Protein AF-A0A498GYN4-F1 (afdb_monomer_lite)

Sequence (121 aa):
MPVDAIETPTESLRREITTQYSCISGGIAYLSTCIEKRYNDGWIRNALSNLKACIVDLVNLCSFNDGFVEALGKSYTNFKYSTTPVRGREYIRKYAIYVLKLWERITLVLRKQKIIILPSE

Structure (mmCIF, N/CA/C/O backbone):
data_AF-A0A498GYN4-F1
#
_entry.id   AF-A0A498GYN4-F1
#
loop_
_atom_site.group_PDB
_atom_site.id
_atom_site.type_symbol
_atom_site.label_atom_id
_atom_site.label_alt_id
_atom_site.label_comp_id
_atom_site.label_asym_id
_atom_site.label_entity_id
_atom_site.label_seq_id
_atom_site.pdbx_PDB_ins_code
_atom_site.Cartn_x
_atom_site.Cartn_y
_atom_site.Cartn_z
_atom_site.occupancy
_atom_site.B_iso_or_equiv
_atom_site.auth_seq_id
_atom_site.auth_comp_id
_atom_site.auth_asym_id
_atom_site.auth_atom_id
_atom_site.pdbx_PDB_model_num
ATOM 1 N N . MET A 1 1 ? -31.815 2.266 22.462 1.00 42.31 1 MET A N 1
ATOM 2 C CA . MET A 1 1 ? -31.164 1.282 21.570 1.00 42.31 1 MET A CA 1
ATOM 3 C C . MET A 1 1 ? -29.704 1.227 21.983 1.00 42.31 1 MET A C 1
ATOM 5 O O . MET A 1 1 ? -29.138 2.308 22.121 1.00 42.31 1 MET A O 1
ATOM 9 N N . PRO A 1 2 ? -29.132 0.061 22.322 1.00 44.78 2 PRO A N 1
ATOM 10 C CA . PRO A 1 2 ? -27.733 0.003 22.715 1.00 44.78 2 PRO A CA 1
ATOM 11 C C . PRO A 1 2 ? -26.861 0.292 21.489 1.00 44.78 2 PRO A C 1
ATOM 13 O O . PRO A 1 2 ? -27.189 -0.110 20.377 1.00 44.78 2 PRO A O 1
ATOM 16 N N . VAL A 1 3 ? -25.818 1.075 21.734 1.00 45.03 3 VAL A N 1
ATOM 17 C CA . VAL A 1 3 ? -24.841 1.588 20.773 1.00 45.03 3 VAL A CA 1
ATOM 18 C C . VAL A 1 3 ? -24.113 0.416 20.121 1.00 45.03 3 VAL A C 1
ATOM 20 O O . VAL A 1 3 ? -23.665 -0.482 20.834 1.00 45.03 3 VAL A O 1
ATOM 23 N N . ASP A 1 4 ? -24.020 0.441 18.790 1.00 40.66 4 ASP A N 1
ATOM 24 C CA . ASP A 1 4 ? -23.250 -0.500 17.981 1.00 40.66 4 ASP A CA 1
ATOM 25 C C . ASP A 1 4 ? -21.884 -0.752 18.621 1.00 40.66 4 ASP A C 1
ATOM 27 O O . ASP A 1 4 ? -21.055 0.154 18.768 1.00 40.66 4 ASP A O 1
ATOM 31 N N . ALA A 1 5 ? -21.663 -1.994 19.046 1.00 45.28 5 ALA A N 1
ATOM 32 C CA . ALA A 1 5 ? -20.347 -2.450 19.430 1.00 45.28 5 ALA A CA 1
ATOM 33 C C . ALA A 1 5 ? -19.495 -2.432 18.159 1.00 45.28 5 ALA A C 1
ATOM 35 O O . ALA A 1 5 ? -19.541 -3.362 17.359 1.00 45.28 5 ALA A O 1
ATOM 36 N N . ILE A 1 6 ? -18.740 -1.351 17.958 1.00 52.25 6 ILE A N 1
ATOM 37 C CA . ILE A 1 6 ? -17.566 -1.373 17.091 1.00 52.25 6 ILE A CA 1
ATOM 38 C C . ILE A 1 6 ? -16.704 -2.488 17.676 1.00 52.25 6 ILE A C 1
ATOM 40 O O . ILE A 1 6 ? -16.109 -2.292 18.739 1.00 52.25 6 ILE A O 1
ATOM 44 N N . GLU A 1 7 ? -16.727 -3.674 17.060 1.00 55.03 7 GLU A N 1
ATOM 45 C CA . GLU A 1 7 ? -15.885 -4.797 17.460 1.00 55.03 7 GLU A CA 1
ATOM 46 C C . GLU A 1 7 ? -14.461 -4.266 17.545 1.00 55.03 7 GLU A C 1
ATOM 48 O O . GLU A 1 7 ? -13.840 -3.888 16.548 1.00 55.03 7 GLU A O 1
ATOM 53 N N . THR A 1 8 ? -13.961 -4.137 18.769 1.00 60.41 8 THR A N 1
ATOM 54 C CA . THR A 1 8 ? -12.602 -3.689 18.999 1.00 60.41 8 THR A CA 1
ATOM 55 C C . THR A 1 8 ? -11.693 -4.715 18.328 1.00 60.41 8 THR A C 1
ATOM 57 O O . THR A 1 8 ? -11.756 -5.893 18.686 1.00 60.41 8 THR A O 1
ATOM 60 N N . PRO A 1 9 ? -10.861 -4.313 17.347 1.00 65.56 9 PRO A N 1
ATOM 61 C CA . PRO A 1 9 ? -10.048 -5.263 16.607 1.00 65.56 9 PRO A CA 1
ATOM 62 C C . PRO A 1 9 ? -9.157 -6.015 17.591 1.00 65.56 9 PRO A C 1
ATOM 64 O O . PRO A 1 9 ? -8.474 -5.389 18.413 1.00 65.56 9 PRO A O 1
ATOM 67 N N . THR A 1 10 ? -9.209 -7.345 17.516 1.00 79.62 10 THR A N 1
ATOM 68 C CA . THR A 1 10 ? -8.439 -8.250 18.371 1.00 79.62 10 THR A CA 1
ATOM 69 C C . THR A 1 10 ? -6.948 -7.941 18.269 1.00 79.62 10 THR A C 1
ATOM 71 O O . THR A 1 10 ? -6.457 -7.479 17.238 1.00 79.62 10 THR A O 1
ATOM 74 N N . GLU A 1 11 ? -6.195 -8.206 19.336 1.00 79.38 11 GLU A N 1
ATOM 75 C CA . GLU A 1 11 ? -4.751 -7.935 19.360 1.00 79.38 11 GLU A CA 1
ATOM 76 C C . GLU A 1 11 ? -4.004 -8.677 18.236 1.00 79.38 11 GLU A C 1
ATOM 78 O O . GLU A 1 11 ? -3.064 -8.153 17.640 1.00 79.38 11 GLU A O 1
ATOM 83 N N . SER A 1 12 ? -4.482 -9.871 17.870 1.00 84.00 12 SER A N 1
ATOM 84 C CA . SER A 1 12 ? -3.990 -10.624 16.714 1.00 84.00 12 SER A CA 1
ATOM 85 C C . SER A 1 12 ? -4.213 -9.884 15.393 1.00 84.00 12 SER A C 1
ATOM 87 O O . SER A 1 12 ? -3.285 -9.797 14.590 1.00 84.00 12 SER A O 1
ATOM 89 N N . LEU A 1 13 ? -5.400 -9.310 15.177 1.00 85.25 13 LEU A N 1
ATOM 90 C CA . LEU A 1 13 ? -5.716 -8.535 13.978 1.00 85.25 13 LEU A CA 1
ATOM 91 C C . LEU A 1 13 ? -4.877 -7.253 13.900 1.00 85.25 13 LEU A C 1
ATOM 93 O O . LEU A 1 13 ? -4.340 -6.931 12.844 1.00 85.25 13 LEU A O 1
ATOM 97 N N . ARG A 1 14 ? -4.694 -6.547 15.023 1.00 84.19 14 ARG A N 1
ATOM 98 C CA . ARG A 1 14 ? -3.829 -5.354 15.087 1.00 84.19 14 ARG A CA 1
ATOM 99 C C . ARG A 1 14 ? -2.383 -5.679 14.731 1.00 84.19 14 ARG A C 1
ATOM 101 O O . ARG A 1 14 ? -1.751 -4.942 13.968 1.00 84.19 14 ARG A O 1
ATOM 108 N N . ARG A 1 15 ? -1.864 -6.789 15.262 1.00 86.25 15 ARG A N 1
ATOM 109 C CA . ARG A 1 15 ? -0.517 -7.269 14.954 1.00 86.25 15 ARG A CA 1
ATOM 110 C C . ARG A 1 15 ? -0.378 -7.603 13.472 1.00 86.25 15 ARG A C 1
ATOM 112 O O . ARG A 1 15 ? 0.569 -7.133 12.852 1.00 86.25 15 ARG A O 1
ATOM 119 N N . GLU A 1 16 ? -1.337 -8.330 12.904 1.00 89.94 16 GLU A N 1
ATOM 120 C CA . GLU A 1 16 ? -1.346 -8.684 11.480 1.00 89.94 16 GLU A CA 1
ATOM 121 C C . GLU A 1 16 ? -1.360 -7.437 10.582 1.00 89.94 16 GLU A C 1
ATOM 123 O O . GLU A 1 16 ? -0.510 -7.295 9.703 1.00 89.94 16 GLU A O 1
ATOM 128 N N . ILE A 1 17 ? -2.251 -6.477 10.858 1.00 90.81 17 ILE A N 1
ATOM 129 C CA . ILE A 1 17 ? -2.329 -5.199 10.132 1.00 90.81 17 ILE A CA 1
ATOM 130 C C . ILE A 1 17 ? -0.994 -4.452 10.203 1.00 90.81 17 ILE A C 1
ATOM 132 O O . ILE A 1 17 ? -0.500 -3.961 9.189 1.00 90.81 17 ILE A O 1
ATOM 136 N N . THR A 1 18 ? -0.378 -4.387 11.385 1.00 89.81 18 THR A N 1
ATOM 137 C CA . THR A 1 18 ? 0.899 -3.685 11.591 1.00 89.81 18 THR A CA 1
ATOM 138 C C . THR A 1 18 ? 2.053 -4.375 10.859 1.00 89.81 18 THR A C 1
ATOM 140 O O . THR A 1 18 ? 2.902 -3.709 10.254 1.00 89.81 18 THR A O 1
ATOM 143 N N . THR A 1 19 ? 2.083 -5.709 10.868 1.00 90.69 19 THR A N 1
ATOM 144 C CA . THR A 1 19 ? 3.068 -6.506 10.130 1.00 90.69 19 THR A CA 1
ATOM 145 C C . THR A 1 19 ? 2.927 -6.285 8.627 1.00 90.69 19 THR A C 1
ATOM 147 O O . THR A 1 19 ? 3.907 -5.913 7.978 1.00 90.69 19 THR A O 1
ATOM 150 N N . GLN A 1 20 ? 1.717 -6.410 8.075 1.00 91.94 20 GLN A N 1
ATOM 151 C CA . GLN A 1 20 ? 1.481 -6.175 6.650 1.00 91.94 20 GLN A CA 1
ATOM 152 C C . GLN A 1 20 ? 1.787 -4.732 6.243 1.00 91.94 20 GLN A C 1
ATOM 154 O O . GLN A 1 20 ? 2.454 -4.508 5.231 1.00 91.94 20 GLN A O 1
ATOM 159 N N . TYR A 1 21 ? 1.380 -3.753 7.054 1.00 93.38 21 TYR A N 1
ATOM 160 C CA . TYR A 1 21 ? 1.701 -2.345 6.833 1.00 93.38 21 TYR A CA 1
ATOM 161 C C . TYR A 1 21 ? 3.216 -2.113 6.740 1.00 93.38 21 TYR A C 1
ATOM 163 O O . TYR A 1 21 ? 3.685 -1.419 5.834 1.00 93.38 21 TYR A O 1
ATOM 171 N N . SER A 1 22 ? 3.994 -2.728 7.635 1.00 91.31 22 SER A N 1
ATOM 172 C CA . SER A 1 22 ? 5.457 -2.610 7.650 1.00 91.31 22 SER A CA 1
ATOM 173 C C . SER A 1 22 ? 6.093 -3.247 6.410 1.00 91.31 22 SER A C 1
ATOM 175 O O . SER A 1 22 ? 6.942 -2.631 5.763 1.00 91.31 22 SER A O 1
ATOM 177 N N . CYS A 1 23 ? 5.648 -4.449 6.028 1.00 91.56 23 CYS A N 1
ATOM 178 C CA . CYS A 1 23 ? 6.126 -5.139 4.827 1.00 91.56 23 CYS A CA 1
ATOM 179 C C . CYS A 1 23 ? 5.846 -4.335 3.550 1.00 91.56 23 CYS A C 1
ATOM 181 O O . CYS A 1 23 ? 6.743 -4.150 2.723 1.00 91.56 23 CYS A O 1
ATOM 183 N N . ILE A 1 24 ? 4.625 -3.813 3.402 1.00 93.75 24 ILE A N 1
ATOM 184 C CA . ILE A 1 24 ? 4.249 -2.998 2.242 1.00 93.75 24 ILE A CA 1
ATOM 185 C C . ILE A 1 24 ? 5.044 -1.694 2.229 1.00 93.75 24 ILE A C 1
ATOM 187 O O . ILE A 1 24 ? 5.580 -1.332 1.184 1.00 93.75 24 ILE A O 1
ATOM 191 N N . SER A 1 25 ? 5.201 -1.031 3.378 1.00 93.50 25 SER A N 1
ATOM 192 C CA . SER A 1 25 ? 6.008 0.191 3.494 1.00 93.50 25 SER A CA 1
ATOM 193 C C . SER A 1 25 ? 7.452 -0.026 3.026 1.00 93.50 25 SER A C 1
ATOM 195 O O . SER A 1 25 ? 7.991 0.804 2.295 1.00 93.50 25 SER A O 1
ATOM 197 N N . GLY A 1 26 ? 8.061 -1.169 3.362 1.00 91.88 26 GLY A N 1
ATOM 198 C CA . GLY A 1 26 ? 9.383 -1.550 2.855 1.00 91.88 26 GLY A CA 1
ATOM 199 C C . GLY A 1 26 ? 9.415 -1.719 1.330 1.00 91.88 26 GLY A C 1
ATOM 200 O O . GLY A 1 26 ? 10.297 -1.178 0.659 1.00 91.88 26 GLY A O 1
ATOM 201 N N . GLY A 1 27 ? 8.423 -2.408 0.758 1.00 92.56 27 GLY A N 1
ATOM 202 C CA . GLY A 1 27 ? 8.297 -2.560 -0.696 1.00 92.56 27 GLY A CA 1
ATOM 203 C C . GLY A 1 27 ? 8.053 -1.233 -1.428 1.00 92.56 27 GLY A C 1
ATOM 204 O O . GLY A 1 27 ? 8.606 -1.000 -2.503 1.00 92.56 27 GLY A O 1
ATOM 205 N N . ILE A 1 28 ? 7.282 -0.329 -0.824 1.00 93.88 28 ILE A N 1
ATOM 206 C CA . ILE A 1 28 ? 7.025 1.028 -1.320 1.00 93.88 28 ILE A CA 1
ATOM 207 C C . ILE A 1 28 ? 8.301 1.878 -1.303 1.00 93.88 28 ILE A C 1
ATOM 209 O O . ILE A 1 28 ? 8.601 2.542 -2.295 1.00 93.88 28 ILE A O 1
ATOM 213 N N . ALA A 1 29 ? 9.095 1.818 -0.230 1.00 92.06 29 ALA A N 1
ATOM 214 C CA . ALA A 1 29 ? 10.381 2.513 -0.153 1.00 92.06 29 ALA A CA 1
ATOM 215 C C . ALA A 1 29 ? 11.363 2.014 -1.229 1.00 92.06 29 ALA A C 1
ATOM 217 O O . ALA A 1 29 ? 12.042 2.805 -1.896 1.00 92.06 29 ALA A O 1
ATOM 218 N N . TYR A 1 30 ? 11.387 0.698 -1.461 1.00 91.44 30 TYR A N 1
ATOM 219 C CA . TYR A 1 30 ? 12.162 0.102 -2.544 1.00 91.44 30 TYR A CA 1
ATOM 220 C C . TYR A 1 30 ? 11.683 0.577 -3.925 1.00 91.44 30 TYR A C 1
ATOM 222 O O . TYR A 1 30 ? 12.503 0.959 -4.764 1.00 91.44 30 TYR A O 1
ATOM 230 N N . LEU A 1 31 ? 10.366 0.627 -4.153 1.00 91.50 31 LEU A N 1
ATOM 231 C CA . LEU A 1 31 ? 9.777 1.149 -5.387 1.00 91.50 31 LEU A CA 1
ATOM 232 C C . LEU A 1 31 ? 10.156 2.621 -5.625 1.00 91.50 31 LEU A C 1
ATOM 234 O O . LEU A 1 31 ? 10.572 2.954 -6.736 1.00 91.50 31 LEU A O 1
ATOM 238 N N . SER A 1 32 ? 10.069 3.476 -4.597 1.00 90.31 32 SER A N 1
ATOM 239 C CA . SER A 1 32 ? 10.477 4.890 -4.679 1.00 90.31 32 SER A CA 1
ATOM 240 C C . SER A 1 32 ? 11.940 5.011 -5.093 1.00 90.31 32 SER A C 1
ATOM 242 O O . SER A 1 32 ? 12.263 5.681 -6.073 1.00 90.31 32 SER A O 1
ATOM 244 N N . THR A 1 33 ? 12.815 4.239 -4.441 1.00 89.88 33 THR A N 1
ATOM 245 C CA . THR A 1 33 ? 14.247 4.199 -4.765 1.00 89.88 33 THR A CA 1
ATOM 246 C C . THR A 1 33 ? 14.491 3.783 -6.218 1.00 89.88 33 THR A C 1
ATOM 248 O O . THR A 1 33 ? 15.341 4.363 -6.896 1.00 89.88 33 THR A O 1
ATOM 251 N N . CYS A 1 34 ? 13.747 2.795 -6.726 1.00 88.25 34 CYS A N 1
ATOM 252 C CA . CYS A 1 34 ? 13.876 2.343 -8.112 1.00 88.25 34 CYS A CA 1
ATOM 253 C C . CYS A 1 34 ? 13.505 3.435 -9.126 1.00 88.25 34 CYS A C 1
ATOM 255 O O . CYS A 1 34 ? 14.143 3.539 -10.178 1.00 88.25 34 CYS A O 1
ATOM 257 N N . ILE A 1 35 ? 12.491 4.246 -8.813 1.00 86.88 35 ILE A N 1
ATOM 258 C CA . ILE A 1 35 ? 12.054 5.366 -9.653 1.00 86.88 35 ILE A CA 1
ATOM 259 C C . ILE A 1 35 ? 13.085 6.500 -9.606 1.00 86.88 35 ILE A C 1
ATOM 261 O O . ILE A 1 35 ? 13.508 6.979 -10.660 1.00 86.88 35 ILE A O 1
ATOM 265 N N . GLU A 1 36 ? 13.525 6.893 -8.409 1.00 85.75 36 GLU A N 1
ATOM 266 C CA . GLU A 1 36 ? 14.474 7.993 -8.187 1.00 85.75 36 GLU A CA 1
ATOM 267 C C . GLU A 1 36 ? 15.839 7.721 -8.823 1.00 85.75 36 GLU A C 1
ATOM 269 O O . GLU A 1 36 ? 16.364 8.552 -9.566 1.00 85.75 36 GLU A O 1
ATOM 274 N N . LYS A 1 37 ? 16.393 6.519 -8.609 1.00 85.06 37 LYS A N 1
ATOM 275 C CA . LYS A 1 37 ? 17.698 6.113 -9.158 1.00 85.06 37 LYS A CA 1
ATOM 276 C C . LYS A 1 37 ? 17.655 5.756 -10.645 1.00 85.06 37 LYS A C 1
ATOM 278 O O . LYS A 1 37 ? 18.667 5.332 -11.199 1.00 85.06 37 LYS A O 1
ATOM 283 N N . ARG A 1 38 ? 16.501 5.924 -11.306 1.00 74.31 38 ARG A N 1
ATOM 284 C CA . ARG A 1 38 ? 16.279 5.595 -12.724 1.00 74.31 38 ARG A CA 1
ATOM 285 C C . ARG A 1 38 ? 16.704 4.163 -13.075 1.00 74.31 38 ARG A C 1
ATOM 287 O O . ARG A 1 38 ? 17.237 3.932 -14.163 1.00 74.31 38 ARG A O 1
ATOM 294 N N . TYR A 1 39 ? 16.466 3.202 -12.177 1.00 75.56 39 TYR A N 1
ATOM 295 C CA . TYR A 1 39 ? 16.732 1.795 -12.472 1.00 75.56 39 TYR A CA 1
ATOM 296 C C . TYR A 1 39 ? 15.951 1.335 -13.710 1.00 75.56 39 TYR A C 1
ATOM 298 O O . TYR A 1 39 ? 14.965 1.954 -14.129 1.00 75.56 39 TYR A O 1
ATOM 306 N N . ASN A 1 40 ? 16.421 0.248 -14.331 1.00 79.19 40 ASN A N 1
ATOM 307 C CA . ASN A 1 40 ? 15.736 -0.306 -15.494 1.00 79.19 40 ASN A CA 1
ATOM 308 C C . ASN A 1 40 ? 14.290 -0.707 -15.134 1.00 79.19 40 ASN A C 1
ATOM 310 O O . ASN A 1 40 ? 13.963 -0.985 -13.978 1.00 79.19 40 ASN A O 1
ATOM 314 N N . ASP A 1 41 ? 13.418 -0.773 -16.139 1.00 79.31 41 ASP A N 1
ATOM 315 C CA . ASP A 1 41 ? 11.990 -1.027 -15.910 1.00 79.31 41 ASP A CA 1
ATOM 316 C C . ASP A 1 41 ? 11.697 -2.441 -15.376 1.00 79.31 41 ASP A C 1
ATOM 318 O O . ASP A 1 41 ? 10.624 -2.680 -14.825 1.00 79.31 41 ASP A O 1
ATOM 322 N N . GLY A 1 42 ? 12.648 -3.371 -15.508 1.00 82.38 42 GLY A N 1
ATOM 323 C CA . GLY A 1 42 ? 12.591 -4.704 -14.913 1.00 82.38 42 GLY A CA 1
ATOM 324 C C . GLY A 1 42 ? 12.621 -4.661 -13.386 1.00 82.38 42 GLY A C 1
ATOM 325 O O . GLY A 1 42 ? 11.829 -5.353 -12.753 1.00 82.38 42 GLY A O 1
ATOM 326 N N . TRP A 1 43 ? 13.439 -3.788 -12.791 1.00 85.12 43 TRP A N 1
ATOM 327 C CA . TRP A 1 43 ? 13.468 -3.579 -11.338 1.00 85.12 43 TRP A CA 1
ATOM 328 C C . TRP A 1 43 ? 12.161 -2.978 -10.821 1.00 85.12 43 TRP A C 1
ATOM 330 O O . TRP A 1 43 ? 11.607 -3.461 -9.836 1.00 85.12 43 TRP A O 1
ATOM 340 N N . ILE A 1 44 ? 11.620 -1.978 -11.526 1.00 84.75 44 ILE A N 1
ATOM 341 C CA . ILE A 1 44 ? 10.337 -1.352 -11.168 1.00 84.75 44 ILE A CA 1
ATOM 342 C C . ILE A 1 44 ? 9.202 -2.378 -11.277 1.00 84.75 44 ILE A C 1
ATOM 344 O O . ILE A 1 44 ? 8.361 -2.476 -10.387 1.00 84.75 44 ILE A O 1
ATOM 348 N N . ARG A 1 45 ? 9.191 -3.192 -12.338 1.00 84.75 45 ARG A N 1
ATOM 349 C CA . ARG A 1 45 ? 8.212 -4.275 -12.497 1.00 84.75 45 ARG A CA 1
ATOM 350 C C . ARG A 1 45 ? 8.332 -5.314 -11.382 1.00 84.75 45 ARG A C 1
ATOM 352 O O . ARG A 1 45 ? 7.306 -5.746 -10.867 1.00 84.75 45 ARG A O 1
ATOM 359 N N . ASN A 1 46 ? 9.552 -5.689 -11.003 1.00 85.19 46 ASN A N 1
ATOM 360 C CA . ASN A 1 46 ? 9.780 -6.628 -9.911 1.00 85.19 46 ASN A CA 1
ATOM 361 C C . ASN A 1 46 ? 9.254 -6.070 -8.581 1.00 85.19 46 ASN A C 1
ATOM 363 O O . ASN A 1 46 ? 8.492 -6.749 -7.900 1.00 85.19 46 ASN A O 1
ATOM 367 N N . ALA A 1 47 ? 9.562 -4.806 -8.274 1.00 85.31 47 ALA A N 1
ATOM 368 C CA . ALA A 1 47 ? 9.043 -4.114 -7.096 1.00 85.31 47 ALA A CA 1
ATOM 369 C C . ALA A 1 47 ? 7.503 -4.079 -7.071 1.00 85.31 47 ALA A C 1
ATOM 371 O O . ALA A 1 47 ? 6.896 -4.254 -6.022 1.00 85.31 47 ALA A O 1
ATOM 372 N N . LEU A 1 48 ? 6.857 -3.905 -8.228 1.00 87.69 48 LEU A N 1
ATOM 373 C CA . LEU A 1 48 ? 5.395 -3.858 -8.343 1.00 87.69 48 LEU A CA 1
ATOM 374 C C . LEU A 1 48 ? 4.695 -5.218 -8.265 1.00 87.69 48 LEU A C 1
ATOM 376 O O . LEU A 1 48 ? 3.507 -5.248 -7.946 1.00 87.69 48 LEU A O 1
ATOM 380 N N . SER A 1 49 ? 5.393 -6.311 -8.591 1.00 82.06 49 SER A N 1
ATOM 381 C CA . SER A 1 49 ? 4.794 -7.631 -8.849 1.00 82.06 49 SER A CA 1
ATOM 382 C C . SER A 1 49 ? 3.880 -8.123 -7.722 1.00 82.06 49 SER A C 1
ATOM 384 O O . SER A 1 49 ? 2.779 -8.594 -7.999 1.00 82.06 49 SER A O 1
ATOM 386 N N . ASN A 1 50 ? 4.289 -7.913 -6.469 1.00 83.81 50 ASN A N 1
ATOM 387 C CA . ASN A 1 50 ? 3.552 -8.365 -5.288 1.00 83.81 50 ASN A CA 1
ATOM 388 C C . ASN A 1 50 ? 2.876 -7.226 -4.515 1.00 83.81 50 ASN A C 1
ATOM 390 O O . ASN A 1 50 ? 1.941 -7.473 -3.758 1.00 83.81 50 ASN A O 1
ATOM 394 N N . LEU A 1 51 ? 3.282 -5.968 -4.739 1.00 89.50 51 LEU A N 1
ATOM 395 C CA . LEU A 1 51 ? 2.736 -4.819 -4.009 1.00 89.50 51 LEU A CA 1
ATOM 396 C C . LEU A 1 51 ? 1.223 -4.689 -4.173 1.00 89.50 51 LEU A C 1
ATOM 398 O O . LEU A 1 51 ? 0.533 -4.352 -3.216 1.00 89.50 51 LEU A O 1
ATOM 402 N N . LYS A 1 52 ? 0.688 -4.983 -5.365 1.00 88.38 52 LYS A N 1
ATOM 403 C CA . LYS A 1 52 ? -0.759 -4.910 -5.585 1.00 88.38 52 LYS A CA 1
ATOM 404 C C . LYS A 1 52 ? -1.527 -5.888 -4.698 1.00 88.38 52 LYS A C 1
ATOM 406 O O . LYS A 1 52 ? -2.491 -5.468 -4.065 1.00 88.38 52 LYS A O 1
ATOM 411 N N . ALA A 1 53 ? -1.116 -7.154 -4.678 1.00 89.31 53 ALA A N 1
ATOM 412 C CA . ALA A 1 53 ? -1.776 -8.180 -3.878 1.00 89.31 53 ALA A CA 1
ATOM 413 C C . ALA A 1 53 ? -1.726 -7.807 -2.392 1.00 89.31 53 ALA A C 1
ATOM 415 O O . ALA A 1 53 ? -2.773 -7.669 -1.771 1.00 89.31 53 ALA A O 1
ATOM 416 N N . CYS A 1 54 ? -0.537 -7.473 -1.877 1.00 91.31 54 CYS A N 1
ATOM 417 C CA . CYS A 1 54 ? -0.370 -7.090 -0.475 1.00 91.31 54 CYS A CA 1
ATOM 418 C C . CYS A 1 54 ? -1.213 -5.864 -0.082 1.00 91.31 54 CYS A C 1
ATOM 420 O O . CYS A 1 54 ? -1.828 -5.855 0.978 1.00 91.31 54 CYS A O 1
ATOM 422 N N . ILE A 1 55 ? -1.279 -4.830 -0.932 1.00 93.25 55 ILE A N 1
ATOM 423 C CA . ILE A 1 55 ? -2.115 -3.647 -0.666 1.00 93.25 55 ILE A CA 1
ATOM 424 C C . ILE A 1 55 ? -3.599 -4.025 -0.617 1.00 93.25 55 ILE A C 1
ATOM 426 O O . ILE A 1 55 ? -4.327 -3.526 0.240 1.00 93.25 55 ILE A O 1
ATOM 430 N N . VAL A 1 56 ? -4.060 -4.878 -1.536 1.00 91.69 56 VAL A N 1
ATOM 431 C CA . VAL A 1 56 ? -5.456 -5.331 -1.553 1.00 91.69 56 VAL A CA 1
ATOM 432 C C . VAL A 1 56 ? -5.780 -6.143 -0.301 1.00 91.69 56 VAL A C 1
ATOM 434 O O . VAL A 1 56 ? -6.825 -5.910 0.307 1.00 91.69 56 VAL A O 1
ATOM 437 N N . ASP A 1 57 ? -4.884 -7.039 0.105 1.00 91.75 57 ASP A N 1
ATOM 438 C CA . ASP A 1 57 ? -5.055 -7.875 1.293 1.00 91.75 57 ASP A CA 1
ATOM 439 C C . ASP A 1 57 ? -5.110 -7.032 2.570 1.00 91.75 57 ASP A C 1
ATOM 441 O O . ASP A 1 57 ? -6.054 -7.182 3.345 1.00 91.75 57 ASP A O 1
ATOM 445 N N . LEU A 1 58 ? -4.206 -6.059 2.734 1.00 93.69 58 LEU A N 1
ATOM 446 C CA . LEU A 1 58 ? -4.244 -5.129 3.866 1.00 93.69 58 LEU A CA 1
ATOM 447 C C . LEU A 1 58 ? -5.563 -4.351 3.918 1.00 93.69 58 LEU A C 1
ATOM 449 O O . LEU A 1 58 ? -6.160 -4.194 4.979 1.00 93.69 58 LEU A O 1
ATOM 453 N N . VAL A 1 59 ? -6.029 -3.832 2.782 1.00 91.56 59 VAL A N 1
ATOM 454 C CA . VAL A 1 59 ? -7.275 -3.057 2.759 1.00 91.56 59 VAL A CA 1
ATOM 455 C C . VAL A 1 59 ? -8.482 -3.941 3.079 1.00 91.56 59 VAL A C 1
ATOM 457 O O . VAL A 1 59 ? -9.394 -3.475 3.756 1.00 91.56 59 VAL A O 1
ATOM 460 N N . ASN A 1 60 ? -8.484 -5.206 2.648 1.00 91.00 60 ASN A N 1
ATOM 461 C CA . ASN A 1 60 ? -9.515 -6.162 3.054 1.00 91.00 60 ASN A CA 1
ATOM 462 C C . ASN A 1 60 ? -9.416 -6.482 4.559 1.00 91.00 60 ASN A C 1
ATOM 464 O O . ASN A 1 60 ? -10.441 -6.566 5.221 1.00 91.00 60 ASN A O 1
ATOM 468 N N . LEU A 1 61 ? -8.213 -6.600 5.134 1.00 90.06 61 LEU A N 1
ATOM 469 C CA . LEU A 1 61 ? -8.051 -6.773 6.584 1.0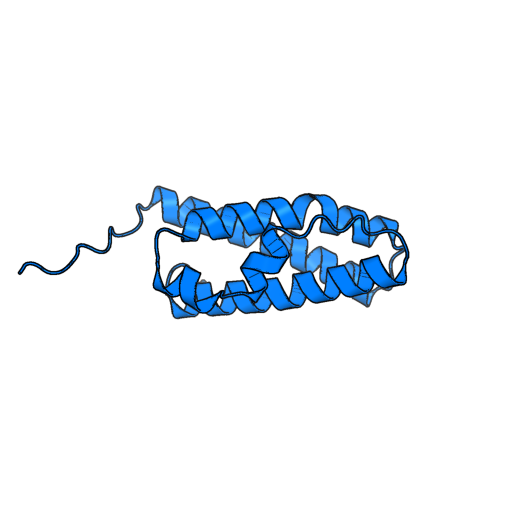0 90.06 61 LEU A CA 1
ATOM 470 C C . LEU A 1 61 ? -8.579 -5.582 7.380 1.00 90.06 61 LEU A C 1
ATOM 472 O O . LEU A 1 61 ? -9.095 -5.765 8.472 1.00 90.06 61 LEU A O 1
ATOM 476 N N . CYS A 1 62 ? -8.459 -4.373 6.840 1.00 89.75 62 CYS A N 1
ATOM 477 C CA . CYS A 1 62 ? -8.936 -3.147 7.470 1.00 89.75 62 CYS A CA 1
ATOM 478 C C . CYS A 1 62 ? -10.411 -2.835 7.156 1.00 89.75 62 CYS A C 1
ATOM 480 O O . CYS A 1 62 ? -10.928 -1.821 7.627 1.00 89.75 62 CYS A O 1
ATOM 482 N N . SER A 1 63 ? -11.106 -3.677 6.379 1.00 87.12 63 SER A N 1
ATOM 483 C CA . SER A 1 63 ? -12.487 -3.412 5.955 1.00 87.12 63 SER A CA 1
ATOM 484 C C . SER A 1 63 ? -13.534 -3.647 7.043 1.00 87.12 63 SER A C 1
ATOM 486 O O . SER A 1 63 ? -14.709 -3.433 6.780 1.00 87.12 63 SER A O 1
ATOM 488 N N . PHE A 1 64 ? -13.134 -4.065 8.248 1.00 84.56 64 PHE A N 1
ATOM 489 C CA . PHE A 1 64 ? -14.015 -4.058 9.424 1.00 84.56 64 PHE A CA 1
ATOM 490 C C . PHE A 1 64 ? -14.395 -2.632 9.860 1.00 84.56 64 PHE A C 1
ATOM 492 O O . PHE A 1 64 ? -15.324 -2.454 10.639 1.00 84.56 64 PHE A O 1
ATOM 499 N N . ASN A 1 65 ? -13.658 -1.613 9.401 1.00 86.31 65 ASN A N 1
ATOM 500 C CA . ASN A 1 65 ? -13.938 -0.212 9.684 1.00 86.31 65 ASN A CA 1
ATOM 501 C C . ASN A 1 65 ? -14.579 0.452 8.454 1.00 86.31 65 ASN A C 1
ATOM 503 O O . ASN A 1 65 ? -13.895 0.782 7.481 1.00 86.31 65 ASN A O 1
ATOM 507 N N . ASP A 1 66 ? -15.889 0.691 8.513 1.00 84.69 66 ASP A N 1
ATOM 508 C CA . ASP A 1 66 ? -16.644 1.292 7.405 1.00 84.69 66 ASP A CA 1
ATOM 509 C C . ASP A 1 66 ? -16.123 2.686 7.023 1.00 84.69 66 ASP A C 1
ATOM 511 O O . ASP A 1 66 ? -15.989 3.005 5.839 1.00 84.69 66 ASP A O 1
ATOM 515 N N . GLY A 1 67 ? -15.718 3.490 8.013 1.00 86.00 67 GLY A N 1
ATOM 516 C CA . GLY A 1 67 ? -15.139 4.818 7.793 1.00 86.00 67 GLY A CA 1
ATOM 517 C C . GLY A 1 67 ? -13.801 4.784 7.045 1.00 86.00 67 GLY A C 1
ATOM 518 O O . GLY A 1 67 ? -13.446 5.738 6.347 1.00 86.00 67 GLY A O 1
ATOM 519 N N . PHE A 1 68 ? -13.054 3.683 7.142 1.00 88.44 68 PHE A N 1
ATOM 520 C CA . PHE A 1 68 ? -11.855 3.450 6.337 1.00 88.44 68 PHE A CA 1
ATOM 521 C C . PHE A 1 68 ? -12.206 3.126 4.881 1.00 88.44 68 PHE A C 1
ATOM 523 O O . PHE A 1 68 ? -11.639 3.733 3.966 1.00 88.44 68 PHE A O 1
ATOM 530 N N . VAL A 1 69 ? -13.164 2.223 4.657 1.00 87.19 69 VAL A N 1
ATOM 531 C CA . VAL A 1 69 ? -13.604 1.828 3.308 1.00 87.19 69 VAL A CA 1
ATOM 532 C C . VAL A 1 69 ? -14.197 3.022 2.555 1.00 87.19 69 VAL A C 1
ATOM 534 O O . VAL A 1 69 ? -13.827 3.276 1.403 1.00 87.19 69 VAL A O 1
ATOM 537 N N . GLU A 1 70 ? -15.052 3.803 3.217 1.00 88.44 70 GLU A N 1
ATOM 538 C CA . GLU A 1 70 ? -15.673 4.998 2.643 1.00 88.44 70 GLU A CA 1
ATOM 539 C C . GLU A 1 70 ? -14.621 6.055 2.265 1.00 88.44 70 GLU A C 1
ATOM 541 O O . GLU A 1 70 ? -14.616 6.576 1.144 1.00 88.44 70 GLU A O 1
ATOM 546 N N . ALA A 1 71 ? -13.658 6.317 3.155 1.00 88.50 71 ALA A N 1
ATOM 547 C CA . ALA A 1 71 ? -12.615 7.318 2.933 1.00 88.50 71 ALA A CA 1
ATOM 548 C C . ALA A 1 71 ? -11.612 6.938 1.824 1.00 88.50 71 ALA A C 1
ATOM 550 O O . ALA A 1 71 ? -11.060 7.821 1.146 1.00 88.50 71 ALA A O 1
ATOM 551 N N . LEU A 1 72 ? -11.365 5.643 1.595 1.00 87.62 72 LEU A N 1
ATOM 552 C CA . LEU A 1 72 ? -10.548 5.174 0.469 1.00 87.62 72 LEU A CA 1
ATOM 553 C C . LEU A 1 72 ? -11.221 5.423 -0.886 1.00 87.62 72 LEU A C 1
ATOM 555 O O . LEU A 1 72 ? -10.543 5.781 -1.859 1.00 87.62 72 LEU A O 1
ATOM 559 N N . GLY A 1 73 ? -12.548 5.304 -0.928 1.00 84.31 73 GLY A N 1
ATOM 560 C CA . GLY A 1 73 ? -13.391 5.695 -2.050 1.00 84.31 73 GLY A CA 1
ATOM 561 C C . GLY A 1 73 ? -13.043 5.030 -3.388 1.00 84.31 73 GLY A C 1
ATOM 562 O O . GLY A 1 73 ? -12.327 4.030 -3.484 1.00 84.31 73 GLY A O 1
ATOM 563 N N . LYS A 1 74 ? -13.538 5.637 -4.475 1.00 80.94 74 LYS A N 1
ATOM 564 C CA . LYS A 1 74 ? -13.448 5.090 -5.844 1.00 80.94 74 LYS A CA 1
ATOM 565 C C . LYS A 1 74 ? -12.015 4.850 -6.335 1.00 80.94 74 LYS A C 1
ATOM 567 O O . LYS A 1 74 ? -11.798 3.983 -7.178 1.00 80.94 74 LYS A O 1
ATOM 572 N N . SER A 1 75 ? -11.028 5.590 -5.822 1.00 79.06 75 SER A N 1
ATOM 573 C CA . SER A 1 75 ? -9.625 5.426 -6.227 1.00 79.06 75 SER A CA 1
ATOM 574 C C . SER A 1 75 ? -9.064 4.051 -5.879 1.00 79.06 75 SER A C 1
ATOM 576 O O . SER A 1 75 ? -8.340 3.489 -6.695 1.00 79.06 75 SER A O 1
ATOM 578 N N . TYR A 1 76 ? -9.406 3.501 -4.710 1.00 86.94 76 TYR A N 1
ATOM 579 C CA . TYR A 1 76 ? -8.978 2.154 -4.336 1.00 86.94 76 TYR A CA 1
ATOM 580 C C . TYR A 1 76 ? -9.762 1.087 -5.111 1.00 86.94 76 TYR A C 1
ATOM 582 O O . TYR A 1 76 ? -9.176 0.127 -5.604 1.00 86.94 76 TYR A O 1
ATOM 590 N N . THR A 1 77 ? -11.069 1.283 -5.306 1.00 84.25 77 THR A N 1
ATOM 591 C CA . THR A 1 77 ? -11.916 0.368 -6.088 1.00 84.25 77 THR A CA 1
ATOM 592 C C . THR A 1 77 ? -11.371 0.167 -7.504 1.00 84.25 77 THR A C 1
ATOM 594 O O . THR A 1 77 ? -11.214 -0.966 -7.957 1.00 84.25 77 THR A O 1
ATOM 597 N N . ASN A 1 78 ? -10.990 1.258 -8.176 1.00 84.88 78 ASN A N 1
ATOM 598 C CA . ASN A 1 78 ? -10.375 1.197 -9.502 1.00 84.88 78 ASN A CA 1
ATOM 599 C C . ASN A 1 78 ? -9.036 0.442 -9.482 1.00 84.88 78 ASN A C 1
ATOM 601 O O . ASN A 1 78 ? -8.766 -0.353 -10.379 1.00 84.88 78 ASN A O 1
ATOM 605 N N . PHE A 1 79 ? -8.211 0.644 -8.451 1.00 86.50 79 PHE A N 1
ATOM 606 C CA . PHE A 1 79 ? -6.959 -0.093 -8.278 1.00 86.50 79 PHE A CA 1
ATOM 607 C C . PHE A 1 79 ? -7.190 -1.599 -8.107 1.00 86.50 79 PHE A C 1
ATOM 609 O O . PHE A 1 79 ? -6.575 -2.390 -8.831 1.00 86.50 79 PHE A O 1
ATOM 616 N N . LYS A 1 80 ? -8.108 -1.995 -7.213 1.00 85.31 80 LYS A N 1
ATOM 617 C CA . LYS A 1 80 ? -8.456 -3.396 -6.926 1.00 85.31 80 LYS A CA 1
ATOM 618 C C . LYS A 1 80 ? -8.826 -4.142 -8.211 1.00 85.31 80 LYS A C 1
ATOM 620 O O . LYS A 1 80 ? -8.202 -5.154 -8.530 1.00 85.31 80 LYS A O 1
ATOM 625 N N . TYR A 1 81 ? -9.742 -3.582 -9.002 1.00 82.94 81 TYR A N 1
ATOM 626 C CA . TYR A 1 81 ? -10.262 -4.226 -10.215 1.00 82.94 81 TYR A CA 1
ATOM 627 C C . TYR A 1 81 ? -9.455 -3.966 -11.493 1.00 82.94 81 TYR A C 1
ATOM 629 O O . TYR A 1 81 ? -9.742 -4.567 -12.525 1.00 82.94 81 TYR A O 1
ATOM 637 N N . SER A 1 82 ? -8.431 -3.107 -11.458 1.00 78.69 82 SER A N 1
ATOM 638 C CA . SER A 1 82 ? -7.591 -2.861 -12.636 1.00 78.69 82 SER A CA 1
ATOM 639 C C . SER A 1 82 ? -6.881 -4.141 -13.098 1.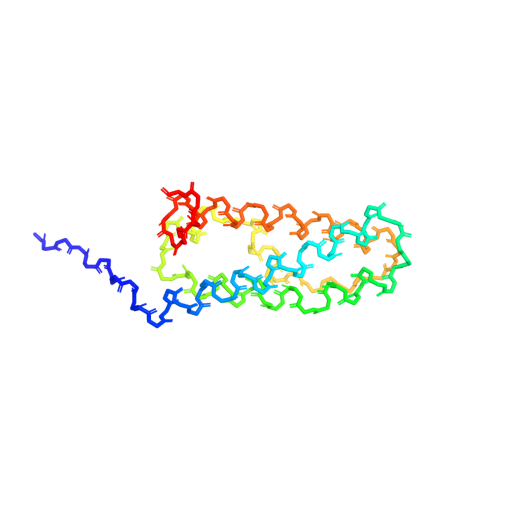00 78.69 82 SER A C 1
ATOM 641 O O . SER A 1 82 ? -6.117 -4.749 -12.355 1.00 78.69 82 SER A O 1
ATOM 643 N N . THR A 1 83 ? -7.089 -4.564 -14.341 1.00 65.75 83 THR A N 1
ATOM 644 C CA . THR A 1 83 ? -6.409 -5.736 -14.927 1.00 65.75 83 THR A CA 1
ATOM 645 C C . THR A 1 83 ? -5.170 -5.355 -15.734 1.00 65.75 83 THR A C 1
ATOM 647 O O . THR A 1 83 ? -4.642 -6.182 -16.471 1.00 65.75 83 THR A O 1
ATOM 650 N N . THR A 1 84 ? -4.705 -4.105 -15.619 1.00 57.59 84 THR A N 1
ATOM 651 C CA . THR A 1 84 ? -3.796 -3.470 -16.576 1.00 57.59 84 THR A CA 1
ATOM 652 C C . THR A 1 84 ? -2.555 -4.328 -16.855 1.00 57.59 84 THR A C 1
ATOM 654 O O . THR A 1 84 ? -1.671 -4.418 -15.998 1.00 57.59 84 THR A O 1
ATOM 657 N N . PRO A 1 85 ? -2.418 -4.921 -18.058 1.00 54.53 85 PRO A N 1
ATOM 658 C CA . PRO A 1 85 ? -1.162 -5.518 -18.467 1.00 54.53 85 PRO A CA 1
ATOM 659 C C . PRO A 1 85 ? -0.190 -4.365 -18.705 1.00 54.53 85 PRO A C 1
ATOM 661 O O . PRO A 1 85 ? -0.274 -3.654 -19.704 1.00 54.53 85 PRO A O 1
ATOM 664 N N . VAL A 1 86 ? 0.710 -4.129 -17.753 1.00 59.69 86 VAL A N 1
ATOM 665 C CA . VAL A 1 86 ? 1.654 -3.009 -17.805 1.00 59.69 86 VAL A CA 1
ATOM 666 C C . VAL A 1 86 ? 2.727 -3.292 -18.872 1.00 59.69 86 VAL A C 1
ATOM 668 O O . VAL A 1 86 ? 3.827 -3.782 -18.588 1.00 59.69 86 VAL A O 1
ATOM 671 N N . ARG A 1 87 ? 2.377 -3.052 -20.141 1.00 60.28 87 ARG A N 1
ATOM 672 C CA . ARG A 1 87 ? 3.258 -3.182 -21.308 1.00 60.28 87 ARG A CA 1
ATOM 673 C C . ARG A 1 87 ? 3.726 -1.788 -21.735 1.00 60.28 87 ARG A C 1
ATOM 675 O O . ARG A 1 87 ? 2.919 -0.935 -22.072 1.00 60.28 87 ARG A O 1
ATOM 682 N N . GLY A 1 88 ? 5.042 -1.571 -21.701 1.00 66.44 88 GLY A N 1
ATOM 683 C CA . GLY A 1 88 ? 5.694 -0.310 -22.080 1.00 66.44 88 GLY A CA 1
ATOM 684 C C . GLY A 1 88 ? 6.307 0.452 -20.897 1.00 66.44 88 GLY A C 1
ATOM 685 O O . GLY A 1 88 ? 5.706 0.560 -19.829 1.00 66.44 88 GLY A O 1
ATOM 686 N N . ARG A 1 89 ? 7.517 0.995 -21.103 1.00 69.50 89 ARG A N 1
ATOM 687 C CA . ARG A 1 89 ? 8.326 1.725 -20.102 1.00 69.50 89 ARG A CA 1
ATOM 688 C C . ARG A 1 89 ? 7.555 2.858 -19.417 1.00 69.50 89 ARG A C 1
ATOM 690 O O . ARG A 1 89 ? 7.590 2.995 -18.197 1.00 69.50 89 ARG A O 1
ATOM 697 N N . GLU A 1 90 ? 6.840 3.661 -20.200 1.00 76.06 90 GLU A N 1
ATOM 698 C CA . GLU A 1 90 ? 6.097 4.816 -19.689 1.00 76.06 90 GLU A CA 1
ATOM 699 C C . GLU A 1 90 ? 4.922 4.397 -18.790 1.00 76.06 90 GLU A C 1
ATOM 701 O O . GLU A 1 90 ? 4.708 4.983 -17.728 1.00 76.06 90 GLU A O 1
ATOM 706 N N . TYR A 1 91 ? 4.211 3.328 -19.160 1.00 82.25 91 TYR A N 1
ATOM 707 C CA . TYR A 1 91 ? 3.104 2.786 -18.372 1.00 82.25 91 TYR A CA 1
ATOM 708 C C . TYR A 1 91 ? 3.570 2.192 -17.041 1.00 82.25 91 TYR A C 1
ATOM 710 O O . TYR A 1 91 ? 2.900 2.392 -16.031 1.00 82.25 91 TYR A O 1
ATOM 718 N N . ILE A 1 92 ? 4.735 1.529 -17.011 1.00 83.94 92 ILE A N 1
ATOM 719 C CA . ILE A 1 92 ? 5.326 0.988 -15.773 1.00 83.94 92 ILE A CA 1
ATOM 720 C C . ILE A 1 92 ? 5.578 2.102 -14.763 1.00 83.94 92 ILE A C 1
ATOM 722 O O . ILE A 1 92 ? 5.175 1.989 -13.607 1.00 83.94 92 ILE A O 1
ATOM 726 N N . ARG A 1 93 ? 6.179 3.208 -15.203 1.00 84.62 93 ARG A N 1
ATOM 727 C CA . ARG A 1 93 ? 6.471 4.341 -14.317 1.00 84.62 93 ARG A CA 1
ATOM 728 C C . ARG A 1 93 ? 5.210 5.075 -13.878 1.00 84.62 93 ARG A C 1
ATOM 730 O O . ARG A 1 93 ? 5.079 5.376 -12.696 1.00 84.62 93 ARG A O 1
ATOM 737 N N . LYS A 1 94 ? 4.259 5.315 -14.790 1.00 87.81 94 LYS A N 1
ATOM 738 C CA . LYS A 1 94 ? 2.961 5.921 -14.442 1.00 87.81 94 LYS A CA 1
ATOM 739 C C . LYS A 1 94 ? 2.213 5.083 -13.406 1.00 87.81 94 LYS A C 1
ATOM 741 O O . LYS A 1 94 ? 1.712 5.634 -12.429 1.00 87.81 94 LYS A O 1
ATOM 746 N N . TYR A 1 95 ? 2.179 3.764 -13.590 1.00 87.56 95 TYR A N 1
ATOM 747 C CA . TYR A 1 95 ? 1.556 2.856 -12.634 1.00 87.56 95 TYR A CA 1
ATOM 748 C C . TYR A 1 95 ? 2.296 2.851 -11.293 1.00 87.56 95 TYR A C 1
ATOM 750 O O . TYR A 1 95 ? 1.657 2.949 -10.254 1.00 87.56 95 TYR A O 1
ATOM 758 N N . ALA A 1 96 ? 3.630 2.840 -11.295 1.00 89.06 96 ALA A N 1
ATOM 759 C CA . ALA A 1 96 ? 4.415 2.913 -10.067 1.00 89.06 96 ALA A CA 1
ATOM 760 C C . ALA A 1 96 ? 4.139 4.191 -9.256 1.00 89.06 96 ALA A C 1
ATOM 762 O O . ALA A 1 96 ? 3.880 4.117 -8.059 1.00 89.06 96 ALA A O 1
ATOM 763 N N . ILE A 1 97 ? 4.097 5.352 -9.919 1.00 90.81 97 ILE A N 1
ATOM 764 C CA . ILE A 1 97 ? 3.733 6.633 -9.291 1.00 90.81 97 ILE A CA 1
ATOM 765 C C . ILE A 1 97 ? 2.304 6.588 -8.737 1.00 90.81 97 ILE A C 1
ATOM 767 O O . ILE A 1 97 ? 2.034 7.122 -7.663 1.00 90.81 97 ILE A O 1
ATOM 771 N N . TYR A 1 98 ? 1.378 5.954 -9.456 1.00 90.94 98 TYR A N 1
ATOM 772 C CA . TYR A 1 98 ? 0.014 5.772 -8.975 1.00 90.94 98 TYR A CA 1
ATOM 773 C C . TYR A 1 98 ? -0.043 4.905 -7.708 1.00 90.94 98 TYR A C 1
ATOM 775 O O . TYR A 1 98 ? -0.737 5.281 -6.765 1.00 90.94 98 TYR A O 1
ATOM 783 N N . VAL A 1 99 ? 0.722 3.808 -7.646 1.00 91.94 99 VAL A N 1
ATOM 784 C CA . VAL A 1 99 ? 0.825 2.962 -6.443 1.00 91.94 99 VAL A CA 1
ATOM 785 C C . VAL A 1 99 ? 1.380 3.749 -5.255 1.00 91.94 99 VAL A C 1
ATOM 787 O O . VAL A 1 99 ? 0.809 3.661 -4.172 1.00 91.94 99 VAL A O 1
ATOM 790 N N . LEU A 1 100 ? 2.426 4.562 -5.453 1.00 92.81 100 LEU A N 1
ATOM 791 C CA . LEU A 1 100 ? 2.981 5.423 -4.399 1.00 92.81 100 LEU A CA 1
ATOM 792 C C . LEU A 1 100 ? 1.919 6.369 -3.817 1.00 92.81 100 LEU A C 1
ATOM 794 O O . LEU A 1 100 ? 1.678 6.368 -2.612 1.00 92.81 100 LEU A O 1
ATOM 798 N N . LYS A 1 101 ? 1.208 7.106 -4.679 1.00 92.81 101 LYS A N 1
ATOM 799 C CA . LYS A 1 101 ? 0.144 8.035 -4.257 1.00 92.81 101 LYS A CA 1
ATOM 800 C C . LYS A 1 101 ? -1.021 7.327 -3.568 1.00 92.81 101 LYS A C 1
ATOM 802 O O . LYS A 1 101 ? -1.612 7.852 -2.626 1.00 92.81 101 LYS A O 1
ATOM 807 N N . LEU A 1 102 ? -1.389 6.141 -4.054 1.00 92.69 102 LEU A N 1
ATOM 808 C CA . LEU A 1 102 ? -2.433 5.341 -3.426 1.00 92.69 102 LEU A CA 1
ATOM 809 C C . LEU A 1 102 ? -2.004 4.899 -2.024 1.00 92.69 102 LEU A C 1
ATOM 811 O O . LEU A 1 102 ? -2.806 4.983 -1.097 1.00 92.69 102 LEU A O 1
ATOM 815 N N . TRP A 1 103 ? -0.750 4.477 -1.860 1.00 94.62 103 TRP A N 1
ATOM 816 C CA . TRP A 1 103 ? -0.213 4.075 -0.565 1.00 94.62 103 TRP A CA 1
ATOM 817 C C . TRP A 1 103 ? -0.167 5.228 0.441 1.00 94.62 103 TRP A C 1
ATOM 819 O O . TRP A 1 103 ? -0.564 5.049 1.593 1.00 94.62 103 TRP A O 1
ATOM 829 N N . GLU A 1 104 ? 0.231 6.427 0.010 1.00 92.81 104 GLU A N 1
ATOM 830 C CA . GLU A 1 104 ? 0.170 7.642 0.837 1.00 92.81 104 GLU A CA 1
ATOM 831 C C . GLU A 1 104 ? -1.256 7.905 1.338 1.00 92.81 104 GLU A C 1
ATOM 833 O O . GLU A 1 104 ? -1.473 8.155 2.526 1.00 92.81 104 GLU A O 1
ATOM 838 N N . ARG A 1 105 ? -2.252 7.779 0.449 1.00 92.38 105 ARG A N 1
ATOM 839 C CA . ARG A 1 105 ? -3.664 7.920 0.822 1.00 92.38 105 ARG A CA 1
ATOM 840 C C . ARG A 1 105 ? -4.096 6.842 1.812 1.00 92.38 105 ARG A C 1
ATOM 842 O O . ARG A 1 105 ? -4.717 7.183 2.813 1.00 92.38 105 ARG A O 1
ATOM 849 N N . ILE A 1 106 ? -3.779 5.571 1.558 1.00 93.19 106 ILE A N 1
ATOM 850 C CA . ILE A 1 106 ? -4.115 4.462 2.465 1.00 93.19 106 ILE A CA 1
ATOM 851 C C . ILE A 1 106 ? -3.530 4.718 3.853 1.00 93.19 106 ILE A C 1
ATOM 853 O O . ILE A 1 106 ? -4.259 4.668 4.838 1.00 93.19 106 ILE A O 1
ATOM 857 N N . THR A 1 107 ? -2.253 5.085 3.920 1.00 92.50 107 THR A N 1
ATOM 858 C CA . THR A 1 107 ? -1.549 5.396 5.170 1.00 92.50 107 THR A CA 1
ATOM 859 C C . THR A 1 107 ? -2.223 6.531 5.938 1.00 92.50 107 THR A C 1
ATOM 861 O O . THR A 1 107 ? -2.454 6.427 7.143 1.00 92.50 107 THR A O 1
ATOM 864 N N . LEU A 1 108 ? -2.591 7.609 5.243 1.00 92.12 108 LEU A N 1
ATOM 865 C CA . LEU A 1 108 ? -3.285 8.742 5.849 1.00 92.12 108 LEU A CA 1
ATOM 866 C C . LEU A 1 108 ? -4.648 8.338 6.423 1.00 92.12 108 LEU A C 1
ATOM 868 O O . LEU A 1 108 ? -5.002 8.779 7.516 1.00 92.12 108 LEU A O 1
ATOM 872 N N . VAL A 1 109 ? -5.413 7.505 5.714 1.00 91.56 109 VAL A N 1
ATOM 873 C CA . VAL A 1 109 ? -6.722 7.043 6.199 1.00 91.56 109 VAL A CA 1
ATOM 874 C C . VAL A 1 109 ? -6.558 6.069 7.369 1.00 91.56 109 VAL A C 1
ATOM 876 O O .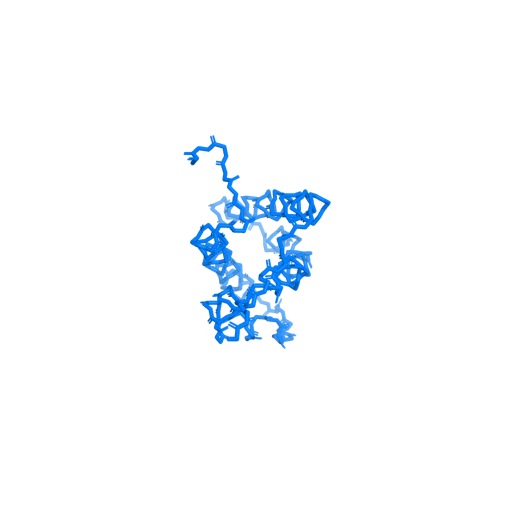 VAL A 1 109 ? -7.265 6.227 8.360 1.00 91.56 109 VAL A O 1
ATOM 879 N N . LEU A 1 110 ? -5.602 5.133 7.314 1.00 90.81 110 LEU A N 1
ATOM 880 C CA . LEU A 1 110 ? -5.310 4.209 8.421 1.00 90.81 110 LEU A CA 1
ATOM 881 C C . LEU A 1 110 ? -5.022 4.962 9.726 1.00 90.81 110 LEU A C 1
ATOM 883 O O . LEU A 1 110 ? -5.563 4.602 10.771 1.00 90.81 110 LEU A O 1
ATOM 887 N N . ARG A 1 111 ? -4.225 6.037 9.656 1.00 89.12 111 ARG A N 1
ATOM 888 C CA . ARG A 1 111 ? -3.917 6.899 10.810 1.00 89.12 111 ARG A CA 1
ATOM 889 C C . ARG A 1 111 ? -5.128 7.699 11.278 1.00 89.12 111 ARG A C 1
ATOM 891 O O . ARG A 1 111 ? -5.444 7.697 12.463 1.00 89.12 111 ARG A O 1
ATOM 898 N N . LYS A 1 112 ? -5.863 8.340 10.359 1.00 89.38 112 LYS A N 1
ATOM 899 C CA . LYS A 1 112 ? -7.076 9.112 10.704 1.00 89.38 112 LYS A CA 1
ATOM 900 C C . LYS A 1 112 ? -8.140 8.261 11.394 1.00 89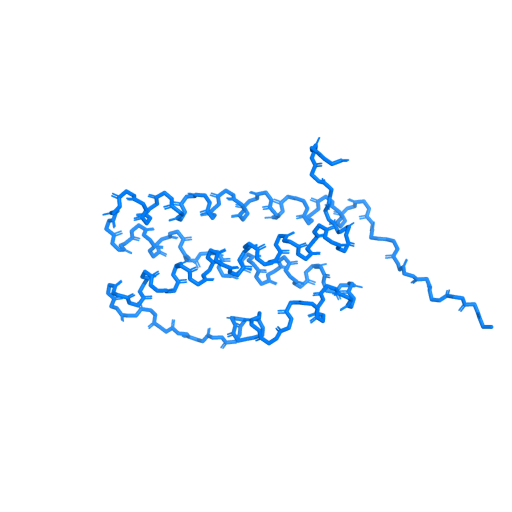.38 112 LYS A C 1
ATOM 902 O O . LYS A 1 112 ? -8.782 8.738 12.323 1.00 89.38 112 LYS A O 1
ATOM 907 N N . GLN A 1 113 ? -8.298 7.017 10.953 1.00 87.12 113 GLN A N 1
ATOM 908 C CA . GLN A 1 113 ? -9.240 6.057 11.528 1.00 87.12 113 GLN A CA 1
ATOM 909 C C . GLN A 1 113 ? -8.668 5.306 12.743 1.00 87.12 113 GLN A C 1
ATOM 911 O O . GLN A 1 113 ? -9.335 4.424 13.276 1.00 87.12 113 GLN A O 1
ATOM 916 N N . LYS A 1 114 ? -7.446 5.646 13.189 1.00 85.44 114 LYS A N 1
ATOM 917 C CA . LYS A 1 114 ? -6.739 5.024 14.324 1.00 85.44 114 LYS A CA 1
ATOM 918 C C . LYS A 1 114 ? -6.630 3.495 14.219 1.00 85.44 114 LYS A C 1
ATOM 920 O O . LYS A 1 114 ? -6.643 2.797 15.229 1.00 85.44 114 LYS A O 1
ATOM 925 N N . ILE A 1 115 ? -6.532 2.975 12.994 1.00 84.12 115 ILE A N 1
ATOM 926 C CA . ILE A 1 115 ? -6.368 1.538 12.722 1.00 84.12 115 ILE A CA 1
ATOM 927 C C . ILE A 1 115 ? -4.926 1.107 13.000 1.00 84.12 115 ILE A C 1
ATOM 929 O O . ILE A 1 115 ? -4.686 0.012 13.502 1.00 84.12 115 ILE A O 1
ATOM 933 N N . ILE A 1 116 ? -3.972 1.991 12.704 1.00 81.56 116 ILE A N 1
ATOM 934 C CA . ILE A 1 116 ? -2.569 1.857 13.095 1.00 81.56 116 ILE A CA 1
ATOM 935 C C . ILE A 1 116 ? -2.184 3.058 13.958 1.00 81.56 116 ILE A C 1
ATOM 937 O O . ILE A 1 116 ? -2.669 4.166 13.724 1.00 81.56 116 ILE A O 1
ATOM 941 N N . ILE A 1 117 ? -1.292 2.833 14.919 1.00 73.44 11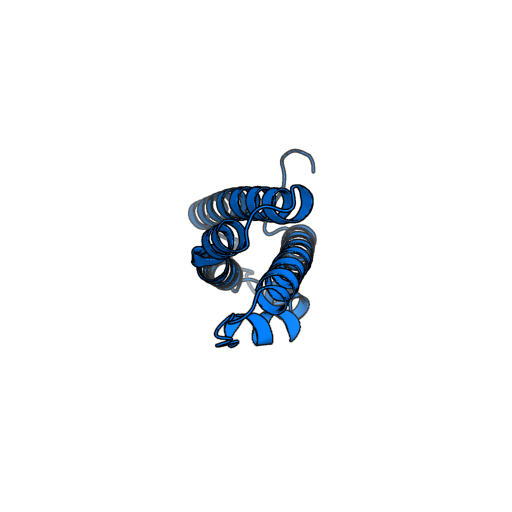7 ILE A N 1
ATOM 942 C CA . ILE A 1 117 ? -0.623 3.882 15.693 1.00 73.44 117 ILE A CA 1
ATOM 943 C C . ILE A 1 117 ? 0.867 3.686 15.446 1.00 73.44 117 ILE A C 1
ATOM 945 O O . ILE A 1 117 ? 1.406 2.610 15.714 1.00 73.44 117 ILE A O 1
ATOM 949 N N . LEU A 1 118 ? 1.518 4.684 14.855 1.00 68.00 118 LEU A N 1
ATOM 950 C CA . LEU A 1 118 ? 2.958 4.621 14.620 1.00 68.00 118 LEU A CA 1
ATOM 951 C C . LEU A 1 118 ? 3.703 5.041 15.897 1.00 68.00 118 LEU A C 1
ATOM 953 O O . LEU A 1 118 ? 3.182 5.869 16.632 1.00 68.00 118 LEU A O 1
ATOM 957 N N . PRO A 1 119 ? 4.934 4.554 16.151 1.00 55.97 119 PRO A N 1
ATOM 958 C CA . PRO A 1 119 ? 5.684 4.839 17.387 1.00 55.97 119 PRO A CA 1
ATOM 959 C C . PRO A 1 119 ? 5.968 6.326 17.672 1.00 55.97 119 PRO A C 1
ATOM 961 O O . PRO A 1 119 ? 6.525 6.656 18.713 1.00 55.97 119 PRO A O 1
ATOM 964 N N . SER A 1 120 ? 5.664 7.209 16.720 1.00 51.47 120 SER A N 1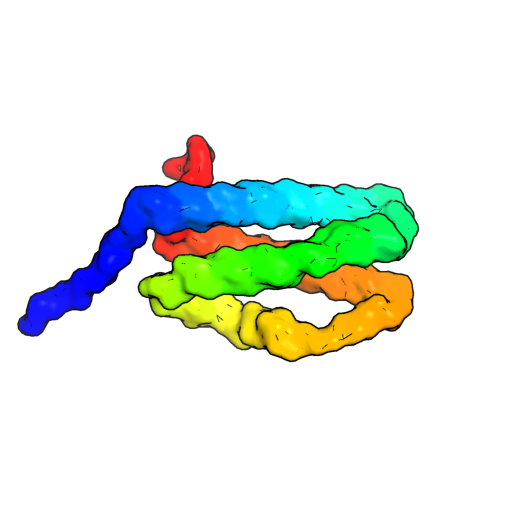
ATOM 965 C CA . SER A 1 120 ? 5.847 8.659 16.793 1.00 51.47 120 SER A CA 1
ATOM 966 C C . SER A 1 120 ? 4.548 9.440 17.063 1.00 51.47 120 SER A C 1
ATOM 968 O O . SER A 1 120 ? 4.571 10.665 16.973 1.00 51.47 120 SER A O 1
ATOM 970 N N . GLU A 1 121 ? 3.426 8.755 17.306 1.00 46.03 121 GLU A N 1
ATOM 971 C CA . GLU A 1 121 ? 2.114 9.309 17.699 1.00 46.03 121 GLU A CA 1
ATOM 972 C C . GLU A 1 121 ? 1.734 8.856 19.111 1.00 46.03 121 GLU A C 1
ATOM 974 O O . GLU A 1 121 ? 1.110 9.676 19.822 1.00 46.03 121 GLU A O 1
#

Radius of gyration: 15.9 Å; chains: 1; bounding box: 49×20×45 Å

Secondary structure (DSSP, 8-state):
-------PPPHHHHHHHHHHHHHHHHHHHHHHHHHHTT--HHHHHHHHHHHHHHHHHHHHHTTT-HHHHHHHHHHHHHHHH------SHHHHHHHHHHHHHHHHHHHHHHHHTTS---TT-

Foldseek 3Di:
DDDDPLPDDDPVLLVVLVVLLVVLVVLLVQLVVCLVVVPDLVSLCVSVVCSLVSVVVSLVSVVSDVQLVVQLPPLVVCSNPDPDPQPDPVSSSVVSVSSNVSSVSSVVSCVVSVSHDDPVD

pLDDT: mean 82.13, std 13.2, range [40.66, 94.62]